Protein AF-A0A658YU62-F1 (afdb_monomer_lite)

Sequence (51 aa):
MRVWRRCKSLPDDYFIWITGEGKVVKNLSRRFEAEQYDPQRVRAAAYWHAK

Radius of gyration: 15.36 Å; chains: 1; bounding box: 38×28×40 Å

InterPro domains:
  IPR007037 SIP-like, Rossmann fold domain [PF04954] (6-50)
  IPR039261 Ferredoxin-NADP reductase (FNR), nucleotide-binding domain [G3DSA:3.40.50.80] (1-51)

pLDDT: mean 80.58, std 15.51, range [37.53, 95.19]

Foldseek 3Di:
DDDPPDPPLDPPDAAAEAEEEPVCLVVVQVVQVDPSHDNVRYHTDYPDYDD

Structure (mmCIF, N/CA/C/O backbone):
data_AF-A0A658YU62-F1
#
_entry.id   AF-A0A658YU62-F1
#
loop_
_atom_site.group_PDB
_atom_site.id
_atom_site.type_symbol
_atom_site.label_atom_id
_atom_site.label_alt_id
_atom_site.label_comp_id
_atom_site.label_asym_id
_atom_site.label_entity_id
_atom_site.label_seq_id
_atom_site.pdbx_PDB_ins_code
_atom_site.Cartn_x
_atom_site.Cartn_y
_atom_site.Cartn_z
_atom_site.occupancy
_atom_site.B_iso_or_equiv
_atom_site.auth_seq_id
_atom_site.auth_comp_id
_atom_site.auth_asym_id
_atom_site.auth_atom_id
_atom_site.pdbx_PDB_model_num
ATOM 1 N N . MET A 1 1 ? -29.610 -23.254 23.314 1.00 37.53 1 MET A N 1
ATOM 2 C CA . MET A 1 1 ? -29.173 -22.402 22.182 1.00 37.53 1 MET A CA 1
ATOM 3 C C . MET A 1 1 ? -27.683 -22.125 22.315 1.00 37.53 1 MET A C 1
ATOM 5 O O . MET A 1 1 ? -27.270 -21.600 23.338 1.00 37.53 1 MET A O 1
ATOM 9 N N . ARG A 1 2 ? -26.863 -22.536 21.340 1.00 48.75 2 ARG A N 1
ATOM 10 C CA . ARG A 1 2 ? -25.404 -22.353 21.373 1.00 48.75 2 ARG A CA 1
ATOM 11 C C . ARG A 1 2 ? -25.061 -21.116 20.535 1.00 48.75 2 ARG A C 1
ATOM 13 O O . ARG A 1 2 ? -24.964 -21.204 19.318 1.00 48.75 2 ARG A O 1
ATOM 20 N N . VAL A 1 3 ? -24.958 -19.955 21.183 1.00 61.22 3 VAL A N 1
ATOM 21 C CA . VAL A 1 3 ? -24.527 -18.706 20.538 1.00 61.22 3 VAL A CA 1
ATOM 22 C C . VAL A 1 3 ? -23.034 -18.823 20.244 1.00 61.22 3 VAL A C 1
ATOM 24 O O . VAL A 1 3 ? -22.210 -18.755 21.154 1.00 61.22 3 VAL A O 1
ATOM 27 N N . TRP A 1 4 ? -22.670 -19.004 18.976 1.00 45.25 4 TRP A N 1
ATOM 28 C CA . TRP A 1 4 ? -21.293 -18.830 18.515 1.00 45.25 4 TRP A CA 1
ATOM 29 C C . TRP A 1 4 ? -20.957 -17.334 18.500 1.00 45.25 4 TRP A C 1
ATOM 31 O O . TRP A 1 4 ? -20.932 -16.688 17.460 1.00 45.25 4 TRP A O 1
ATOM 41 N N . ARG A 1 5 ? -20.705 -16.750 19.675 1.00 64.69 5 ARG A N 1
ATOM 42 C CA . ARG A 1 5 ? -19.996 -15.471 19.750 1.00 64.69 5 ARG A CA 1
ATOM 43 C C . ARG A 1 5 ? -18.510 -15.762 19.606 1.00 64.69 5 ARG A C 1
ATOM 45 O O . ARG A 1 5 ? -17.892 -16.273 20.535 1.00 64.69 5 ARG A O 1
ATOM 52 N N . ARG A 1 6 ? -17.955 -15.448 18.440 1.00 55.16 6 ARG A N 1
ATOM 53 C CA . ARG A 1 6 ? -16.558 -15.024 18.267 1.00 55.16 6 ARG A CA 1
ATOM 54 C C . ARG A 1 6 ? -16.378 -14.526 16.835 1.00 55.16 6 ARG A C 1
ATOM 56 O O . ARG A 1 6 ? -15.934 -15.264 15.967 1.00 55.16 6 ARG A O 1
ATOM 63 N N . CYS A 1 7 ? -16.699 -13.257 16.604 1.00 43.72 7 CYS A N 1
ATOM 64 C CA . CYS A 1 7 ? -15.892 -12.496 15.662 1.00 43.72 7 CYS A CA 1
ATOM 65 C C . CYS A 1 7 ? -14.725 -11.984 16.508 1.00 43.72 7 CYS A C 1
ATOM 67 O O . CYS A 1 7 ? -14.944 -11.186 17.418 1.00 43.72 7 CYS A O 1
ATOM 69 N N . LYS A 1 8 ? -13.530 -12.564 16.342 1.00 54.91 8 LYS A N 1
ATOM 70 C CA . LYS A 1 8 ? -12.329 -12.012 16.973 1.00 54.91 8 LYS A CA 1
ATOM 71 C C . LYS A 1 8 ? -12.181 -10.604 16.405 1.00 54.91 8 LYS A C 1
ATOM 73 O O . LYS A 1 8 ? -11.920 -10.478 15.212 1.00 54.91 8 LYS A O 1
ATOM 78 N N . SER A 1 9 ? -12.360 -9.578 17.232 1.00 60.66 9 SER A N 1
ATOM 79 C CA . SER A 1 9 ? -11.764 -8.285 16.927 1.00 60.66 9 SER A CA 1
ATOM 80 C C . SER A 1 9 ? -10.279 -8.545 16.684 1.00 60.66 9 SER A C 1
ATOM 82 O O . SER A 1 9 ? -9.635 -9.278 17.445 1.00 60.66 9 SER A O 1
ATOM 84 N N . LEU A 1 10 ? -9.750 -8.044 15.567 1.00 60.44 10 LEU A N 1
ATOM 85 C CA . LEU A 1 10 ? -8.302 -7.943 15.433 1.00 60.44 10 LEU A CA 1
ATOM 86 C C . LEU A 1 10 ? -7.791 -7.172 16.661 1.00 60.44 10 LEU A C 1
ATOM 88 O O . LEU A 1 10 ? -8.523 -6.315 17.162 1.00 60.44 10 LEU A O 1
ATOM 92 N N . PRO A 1 11 ? -6.592 -7.490 17.179 1.00 68.25 11 PRO A N 1
ATOM 93 C CA . PRO A 1 11 ? -5.998 -6.693 18.242 1.00 68.25 11 PRO A CA 1
ATOM 94 C C . PRO A 1 11 ? -6.084 -5.220 17.848 1.00 68.25 11 PRO A C 1
ATOM 96 O O . PRO A 1 11 ? -5.773 -4.895 16.704 1.00 68.25 11 PRO A O 1
ATOM 99 N N . ASP A 1 12 ? -6.470 -4.338 18.767 1.00 69.31 12 ASP A N 1
ATOM 100 C CA . ASP A 1 12 ? -6.556 -2.892 18.526 1.00 69.31 12 ASP A CA 1
ATOM 101 C C . ASP A 1 12 ? -5.193 -2.238 18.229 1.00 69.31 12 ASP A C 1
ATOM 103 O O . ASP A 1 12 ? -5.083 -1.016 18.209 1.00 69.31 12 ASP A O 1
ATOM 107 N N . ASP A 1 13 ? -4.152 -3.022 17.949 1.00 81.06 13 ASP A N 1
ATOM 108 C CA . ASP A 1 13 ? -2.787 -2.606 17.654 1.00 81.06 13 ASP A CA 1
ATOM 109 C C . ASP A 1 13 ? -2.239 -3.455 16.498 1.00 81.06 13 ASP A C 1
ATOM 111 O O . ASP A 1 13 ? -1.780 -4.587 16.662 1.00 81.06 13 ASP A O 1
ATOM 115 N N . TYR A 1 14 ? -2.385 -2.940 15.281 1.00 84.25 14 TYR A N 1
ATOM 116 C CA . TYR A 1 14 ? -1.892 -3.578 14.066 1.00 84.25 14 TYR A CA 1
ATOM 117 C C . TYR A 1 14 ? -1.373 -2.514 13.111 1.00 84.25 14 TYR A C 1
ATOM 119 O O . TYR A 1 14 ? -1.900 -1.406 13.058 1.00 84.25 14 TYR A O 1
ATOM 127 N N . PHE A 1 15 ? -0.373 -2.879 12.314 1.00 87.81 15 PHE A N 1
ATOM 128 C CA . PHE A 1 15 ? 0.134 -2.060 11.221 1.00 87.81 15 PHE A CA 1
ATOM 129 C C . PHE A 1 15 ? 0.245 -2.924 9.972 1.00 87.81 15 PHE A C 1
ATOM 131 O O . PHE A 1 15 ? 0.787 -4.028 10.013 1.00 87.81 15 PHE A O 1
ATOM 138 N N . ILE A 1 16 ? -0.290 -2.428 8.860 1.00 88.75 16 ILE A N 1
ATOM 139 C CA . ILE A 1 16 ? -0.285 -3.125 7.575 1.00 88.75 16 ILE A CA 1
ATOM 140 C C . ILE A 1 16 ? 0.646 -2.359 6.642 1.00 88.75 16 ILE A C 1
ATOM 142 O O . ILE A 1 16 ? 0.365 -1.217 6.276 1.00 88.75 16 ILE A O 1
ATOM 146 N N . TRP A 1 17 ? 1.742 -3.000 6.234 1.00 93.00 17 TRP A N 1
ATOM 147 C CA . TRP A 1 17 ? 2.657 -2.455 5.237 1.00 93.00 17 TRP A CA 1
ATOM 148 C C . TRP A 1 17 ? 2.571 -3.266 3.944 1.00 93.00 17 TRP A C 1
ATOM 150 O O . TRP A 1 17 ? 2.832 -4.466 3.926 1.00 93.00 17 TRP A O 1
ATOM 160 N N . ILE A 1 18 ? 2.181 -2.599 2.861 1.00 93.31 18 ILE A N 1
ATOM 161 C CA . ILE A 1 18 ? 2.025 -3.178 1.529 1.00 93.31 18 ILE A CA 1
ATOM 162 C C . ILE A 1 18 ? 3.150 -2.651 0.637 1.00 93.31 18 ILE A C 1
ATOM 164 O O . ILE A 1 18 ? 3.263 -1.441 0.426 1.00 93.31 18 ILE A O 1
ATOM 168 N N . THR A 1 19 ? 3.965 -3.552 0.091 1.00 95.19 19 THR A N 1
ATOM 169 C CA . THR A 1 19 ? 5.048 -3.224 -0.846 1.00 95.19 19 THR A CA 1
ATOM 170 C C . THR A 1 19 ? 5.067 -4.181 -2.036 1.00 95.19 19 THR A C 1
ATOM 172 O O . THR A 1 19 ? 4.523 -5.283 -1.967 1.00 95.19 19 THR A O 1
ATOM 175 N N . GLY A 1 20 ? 5.642 -3.749 -3.163 1.00 93.94 20 GLY A N 1
ATOM 176 C CA . GLY A 1 20 ? 5.719 -4.557 -4.385 1.00 93.94 20 GLY A CA 1
ATOM 177 C C . GLY A 1 20 ? 5.540 -3.748 -5.667 1.00 93.94 20 GLY A C 1
ATOM 178 O O . GLY A 1 20 ? 5.912 -2.577 -5.727 1.00 93.94 20 GLY A O 1
ATOM 179 N N . GLU A 1 21 ? 4.980 -4.383 -6.695 1.00 95.06 21 GLU A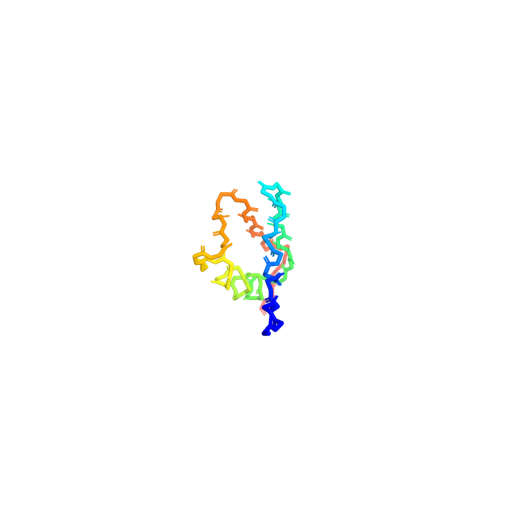 N 1
ATOM 180 C CA . GLU A 1 21 ? 4.701 -3.748 -7.987 1.00 95.06 21 GLU A CA 1
ATOM 181 C C . GLU A 1 21 ? 3.595 -2.695 -7.851 1.00 95.06 21 GLU A C 1
ATOM 183 O O . GLU A 1 21 ? 2.563 -2.945 -7.229 1.00 95.06 21 GLU A O 1
ATOM 188 N N . GLY A 1 22 ? 3.798 -1.506 -8.420 1.00 93.19 22 GLY A N 1
ATOM 189 C CA . GLY A 1 22 ? 2.928 -0.358 -8.171 1.00 93.19 22 GLY A CA 1
ATOM 190 C C . GLY A 1 22 ? 1.448 -0.562 -8.511 1.00 93.19 22 GLY A C 1
ATOM 191 O O . GLY A 1 22 ? 0.589 -0.084 -7.765 1.00 93.19 22 GLY A O 1
ATOM 192 N N . LYS A 1 23 ? 1.111 -1.283 -9.587 1.00 93.75 23 LYS A N 1
ATOM 193 C CA . LYS A 1 23 ? -0.285 -1.581 -9.946 1.00 93.75 23 LYS A CA 1
ATOM 194 C C . LYS A 1 23 ? -0.917 -2.557 -8.951 1.00 93.75 23 LYS A C 1
ATOM 196 O O . LYS A 1 23 ? -2.056 -2.337 -8.534 1.00 93.75 23 LYS A O 1
ATOM 201 N N . VAL A 1 24 ? -0.184 -3.584 -8.524 1.00 92.94 24 VAL A N 1
ATOM 202 C CA . VAL A 1 24 ? -0.617 -4.537 -7.492 1.00 92.94 24 VAL A CA 1
ATOM 203 C C . VAL A 1 24 ? -0.788 -3.841 -6.146 1.00 92.94 24 VAL A C 1
ATOM 205 O O . VAL A 1 24 ? -1.855 -3.959 -5.546 1.00 92.94 24 VAL A O 1
ATOM 208 N N . VAL A 1 25 ? 0.206 -3.068 -5.700 1.00 93.62 25 VAL A N 1
ATOM 209 C CA . VAL A 1 25 ? 0.170 -2.324 -4.430 1.00 93.62 25 VAL A CA 1
ATOM 210 C C . VAL A 1 25 ? -1.039 -1.393 -4.385 1.00 93.62 25 VAL A C 1
ATOM 212 O O . VAL A 1 25 ? -1.777 -1.411 -3.406 1.00 93.62 25 VAL A O 1
ATOM 215 N N . LYS A 1 26 ? -1.303 -0.647 -5.465 1.00 91.19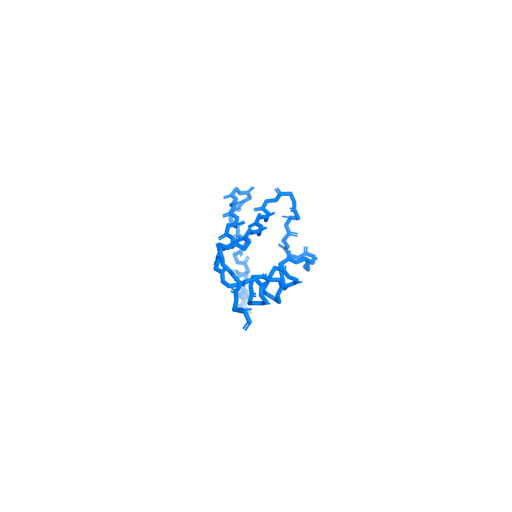 26 LYS A N 1
ATOM 216 C CA . LYS A 1 26 ? -2.449 0.271 -5.557 1.00 91.19 26 LYS A CA 1
ATOM 217 C C . LYS A 1 26 ? -3.796 -0.451 -5.561 1.00 91.19 26 LYS A C 1
ATOM 219 O O . LYS A 1 26 ? -4.765 0.032 -4.984 1.00 91.19 26 LYS A O 1
ATOM 224 N N . ASN A 1 27 ? -3.891 -1.589 -6.245 1.00 92.00 27 ASN A N 1
ATOM 225 C CA . ASN A 1 27 ? -5.128 -2.366 -6.273 1.00 92.00 27 ASN A CA 1
ATOM 226 C 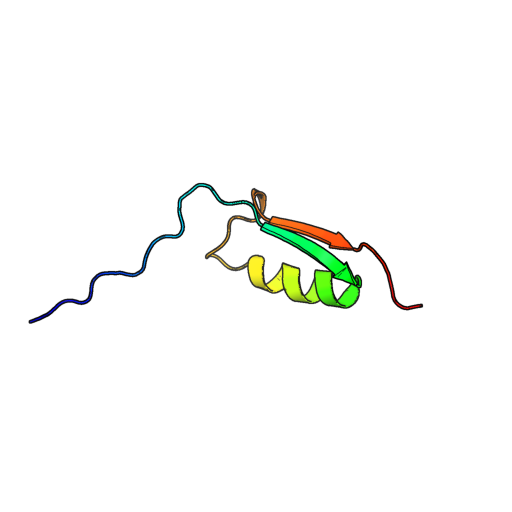C . ASN A 1 27 ? -5.406 -3.040 -4.922 1.00 92.00 27 ASN A C 1
ATOM 228 O O . ASN A 1 27 ? -6.557 -3.153 -4.506 1.00 92.00 27 ASN A O 1
ATOM 232 N N . LEU A 1 28 ? -4.349 -3.484 -4.242 1.00 90.50 28 LEU A N 1
ATOM 233 C CA . LEU A 1 28 ? -4.439 -4.156 -2.957 1.00 90.50 28 LEU A CA 1
ATOM 234 C C 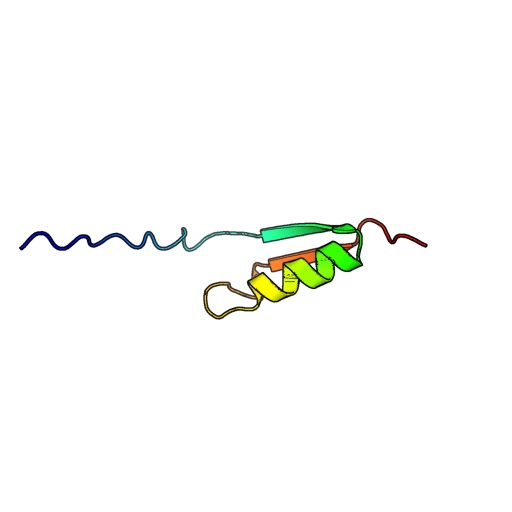. LEU A 1 28 ? -4.723 -3.165 -1.821 1.00 90.50 28 LEU A C 1
ATOM 236 O O . LEU A 1 28 ? -5.585 -3.452 -0.997 1.00 90.50 28 LEU A O 1
ATOM 240 N N . SER A 1 29 ? -4.085 -1.988 -1.814 1.00 90.31 29 SER A N 1
ATOM 241 C CA .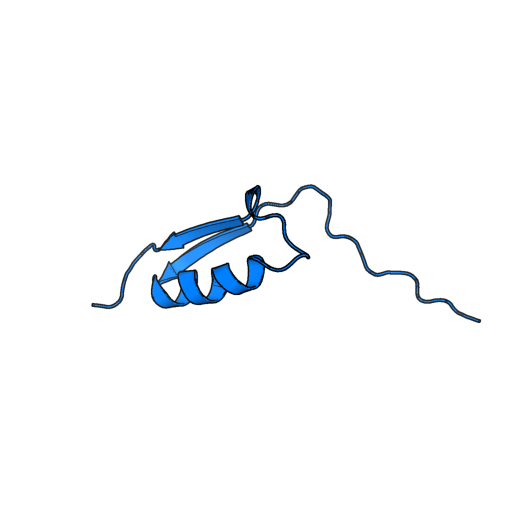 SER A 1 29 ? -4.296 -0.960 -0.783 1.00 90.31 29 SER A CA 1
ATOM 242 C C . SER A 1 29 ? -5.751 -0.502 -0.699 1.00 90.31 29 SER A C 1
ATOM 244 O O . SER A 1 29 ? -6.278 -0.383 0.400 1.00 90.31 29 SER A O 1
ATOM 246 N N . ARG A 1 30 ? -6.440 -0.371 -1.841 1.00 88.94 30 ARG A N 1
ATOM 247 C CA . ARG A 1 30 ? -7.870 -0.010 -1.907 1.00 88.94 30 ARG A CA 1
ATOM 248 C C . ARG A 1 30 ? -8.789 -0.948 -1.128 1.00 88.94 30 ARG A C 1
ATOM 250 O O . ARG A 1 30 ? -9.848 -0.540 -0.675 1.00 88.94 30 ARG A O 1
ATOM 257 N N . ARG A 1 31 ? -8.415 -2.221 -0.970 1.00 87.25 31 ARG A N 1
ATOM 258 C CA . ARG A 1 31 ? -9.223 -3.193 -0.211 1.00 87.25 31 ARG A CA 1
ATOM 259 C C . ARG A 1 31 ? -9.147 -2.960 1.296 1.00 87.25 31 ARG A C 1
ATOM 261 O O . ARG A 1 31 ? -10.041 -3.385 2.018 1.00 87.25 31 ARG A O 1
ATOM 268 N N . PHE A 1 32 ? -8.097 -2.279 1.747 1.00 86.31 32 PHE A N 1
ATOM 269 C CA . PHE A 1 32 ? -7.872 -1.912 3.141 1.00 86.31 32 PHE A CA 1
ATOM 270 C C . PHE A 1 32 ? -8.364 -0.494 3.468 1.00 86.31 32 PHE A C 1
ATOM 272 O O . PHE A 1 32 ? -8.136 -0.016 4.569 1.00 86.31 32 PHE A O 1
ATOM 279 N N . GLU A 1 33 ? -9.053 0.172 2.537 1.00 79.25 33 GLU A N 1
ATOM 280 C CA . GLU A 1 33 ? -9.759 1.442 2.779 1.00 79.25 33 GLU A CA 1
ATOM 281 C C . GLU A 1 33 ? -11.197 1.220 3.303 1.00 79.25 33 GLU A C 1
ATOM 283 O O . GLU A 1 33 ? -11.919 2.178 3.563 1.00 79.25 33 GLU A O 1
ATOM 288 N N . ALA A 1 34 ? -11.640 -0.036 3.447 1.00 76.56 34 ALA A N 1
ATOM 289 C CA . ALA A 1 34 ? -12.964 -0.383 3.969 1.00 76.56 34 ALA A CA 1
ATOM 290 C C . ALA A 1 34 ? -13.090 -0.114 5.484 1.00 76.56 34 ALA A C 1
ATOM 292 O O . ALA A 1 34 ? -12.098 -0.179 6.203 1.00 76.56 34 ALA A O 1
ATOM 293 N N . GLU A 1 35 ? -14.324 0.065 5.983 1.00 68.31 35 GLU A N 1
ATOM 294 C CA . GLU A 1 35 ? -14.662 0.417 7.386 1.00 68.31 35 GLU A CA 1
ATOM 295 C C . GLU A 1 35 ? -14.067 -0.507 8.471 1.00 68.31 35 GLU A C 1
ATOM 297 O O . GLU A 1 35 ? -14.082 -0.171 9.651 1.00 68.31 35 GLU A O 1
ATOM 302 N N . GLN A 1 36 ? -13.540 -1.675 8.095 1.00 79.12 36 GLN A N 1
ATOM 303 C CA . GLN A 1 36 ? -12.886 -2.611 9.015 1.00 79.12 36 GLN A CA 1
ATOM 304 C C . GLN A 1 36 ? -11.431 -2.249 9.344 1.00 79.12 36 GLN A C 1
ATOM 306 O O . GLN A 1 36 ? -10.876 -2.809 10.291 1.00 79.12 36 GLN A O 1
ATOM 311 N N . TYR A 1 37 ? -10.804 -1.353 8.577 1.00 83.12 37 TYR A N 1
ATOM 312 C CA . TYR A 1 37 ? -9.390 -1.021 8.717 1.00 83.12 37 TYR A CA 1
ATOM 313 C C . TYR A 1 37 ? -9.182 0.478 8.935 1.00 83.12 37 TYR A C 1
ATOM 315 O O . TYR A 1 37 ? -9.806 1.305 8.277 1.00 83.12 37 TYR A O 1
ATOM 323 N N . ASP A 1 38 ? -8.277 0.830 9.848 1.00 83.62 38 ASP A N 1
ATOM 324 C CA . ASP A 1 38 ? -7.890 2.218 10.094 1.00 83.62 38 ASP A CA 1
ATOM 325 C C . ASP A 1 38 ? -6.904 2.682 9.003 1.00 83.62 38 ASP A C 1
ATOM 327 O O . ASP A 1 38 ? -5.782 2.157 8.929 1.00 83.62 38 ASP A O 1
ATOM 331 N N . PRO A 1 39 ? -7.258 3.690 8.183 1.00 83.25 39 PRO A N 1
ATOM 332 C CA . PRO A 1 39 ? -6.382 4.215 7.137 1.00 83.25 39 PRO A CA 1
ATOM 333 C C . PRO A 1 39 ? -5.031 4.712 7.668 1.00 83.25 39 PRO A C 1
ATOM 335 O O . PRO A 1 39 ? -4.025 4.682 6.957 1.00 83.25 39 PRO A O 1
ATOM 338 N N . GLN A 1 40 ? -4.966 5.154 8.928 1.00 86.56 40 GLN A N 1
ATOM 339 C CA . GLN A 1 40 ? -3.726 5.642 9.530 1.00 86.56 40 GLN A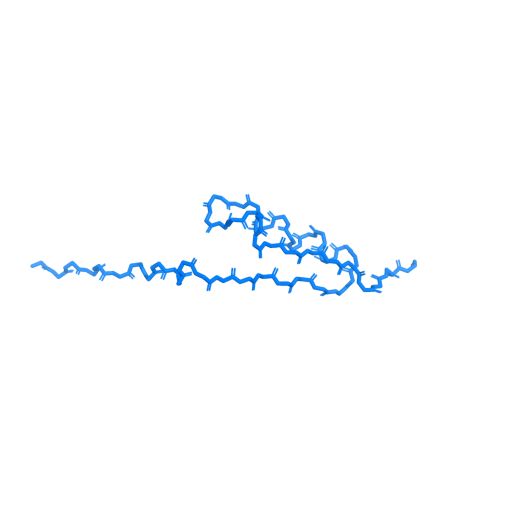 CA 1
ATOM 340 C C . GLN A 1 40 ? -2.713 4.517 9.768 1.00 86.56 40 GLN A C 1
ATOM 342 O O . GLN A 1 40 ? -1.511 4.789 9.820 1.00 86.56 40 GLN A O 1
ATOM 347 N N . ARG A 1 41 ? -3.182 3.267 9.842 1.00 87.25 41 ARG A N 1
ATOM 348 C CA . ARG A 1 41 ? -2.389 2.063 10.127 1.00 87.25 41 ARG A CA 1
ATOM 349 C C . ARG A 1 41 ? -2.006 1.275 8.882 1.00 87.25 41 ARG A C 1
ATOM 351 O O . ARG A 1 41 ? -1.255 0.303 8.973 1.00 87.25 41 ARG A O 1
ATOM 358 N N . VAL A 1 42 ? -2.495 1.700 7.721 1.00 89.88 42 VAL A N 1
ATOM 359 C CA . VAL A 1 42 ? -2.150 1.126 6.423 1.00 89.88 42 VAL A CA 1
ATOM 360 C C . VAL A 1 42 ? -1.136 2.037 5.734 1.00 89.88 42 VAL A C 1
ATOM 362 O O . VAL A 1 42 ? -1.322 3.250 5.602 1.00 89.88 42 VAL A O 1
ATOM 365 N N . ARG A 1 43 ? -0.021 1.459 5.290 1.00 92.81 43 ARG A N 1
ATOM 366 C CA . ARG A 1 43 ? 0.986 2.135 4.466 1.00 92.81 43 ARG A CA 1
ATOM 367 C C . ARG A 1 43 ? 1.235 1.311 3.215 1.00 92.81 43 ARG A C 1
ATOM 369 O O . ARG A 1 43 ? 1.520 0.121 3.299 1.00 92.81 43 ARG A O 1
ATOM 376 N N . ALA A 1 44 ? 1.136 1.948 2.055 1.00 93.56 44 ALA A N 1
ATOM 377 C CA . ALA A 1 44 ? 1.345 1.313 0.762 1.00 93.56 44 ALA A CA 1
ATOM 378 C C . ALA A 1 44 ? 2.428 2.070 -0.013 1.00 93.56 44 ALA A C 1
ATOM 380 O O . ALA A 1 44 ? 2.306 3.274 -0.227 1.00 93.56 44 ALA A O 1
ATOM 381 N N . ALA A 1 45 ? 3.485 1.369 -0.422 1.00 94.38 45 ALA A N 1
ATOM 382 C CA . ALA A 1 45 ? 4.591 1.944 -1.179 1.00 94.38 45 ALA A CA 1
ATOM 383 C C . ALA A 1 45 ? 5.001 1.006 -2.318 1.00 94.38 45 ALA A C 1
ATOM 385 O O . ALA A 1 45 ? 5.317 -0.162 -2.096 1.00 94.38 45 ALA A O 1
ATOM 386 N N . ALA A 1 46 ? 4.998 1.516 -3.548 1.00 94.62 46 ALA A N 1
ATOM 387 C CA . ALA A 1 46 ? 5.506 0.770 -4.691 1.00 94.62 46 ALA A CA 1
ATOM 388 C C . ALA A 1 46 ? 7.033 0.651 -4.589 1.00 94.62 46 ALA A C 1
ATOM 390 O O . ALA A 1 46 ? 7.724 1.653 -4.421 1.00 94.62 46 ALA A O 1
ATOM 391 N N . TYR A 1 47 ? 7.552 -0.573 -4.689 1.00 93.44 47 TYR A N 1
ATOM 392 C CA . TYR A 1 47 ? 8.991 -0.832 -4.753 1.00 93.44 47 TYR A CA 1
ATOM 393 C C . TYR A 1 47 ? 9.502 -0.742 -6.194 1.00 93.44 47 TYR A C 1
ATOM 395 O O . TYR A 1 47 ? 10.605 -0.268 -6.444 1.00 93.44 47 TYR A O 1
ATOM 403 N N . TRP A 1 48 ? 8.681 -1.168 -7.154 1.00 92.62 48 TRP A N 1
ATOM 404 C CA . TRP A 1 48 ? 9.011 -1.134 -8.572 1.00 92.62 48 TRP A CA 1
ATOM 405 C C . TRP A 1 48 ? 7.754 -0.960 -9.424 1.00 92.62 48 TRP A C 1
ATOM 407 O O . TRP A 1 48 ? 6.632 -1.207 -8.977 1.00 92.62 48 TRP A O 1
ATOM 417 N N . HIS A 1 49 ? 7.948 -0.539 -10.668 1.00 90.12 49 HIS A N 1
ATOM 418 C CA . HIS A 1 49 ? 6.899 -0.451 -11.675 1.00 90.12 49 HIS A CA 1
ATOM 419 C C . HIS A 1 49 ? 7.338 -1.260 -12.889 1.00 90.12 49 HIS A C 1
ATOM 421 O O . HIS A 1 49 ? 8.471 -1.104 -13.351 1.00 90.12 49 HIS A O 1
ATOM 427 N N . ALA A 1 50 ? 6.459 -2.128 -13.393 1.00 82.62 50 ALA A N 1
ATOM 428 C CA . ALA A 1 50 ? 6.652 -2.685 -14.724 1.00 82.62 50 ALA A CA 1
ATOM 429 C C . ALA A 1 50 ? 6.640 -1.515 -15.721 1.00 82.62 50 ALA A C 1
ATOM 431 O O . ALA A 1 50 ? 5.726 -0.688 -15.676 1.00 82.62 50 ALA A O 1
ATOM 432 N N . LYS A 1 51 ? 7.696 -1.407 -16.532 1.00 76.31 51 LYS A N 1
ATOM 433 C CA . LYS A 1 51 ? 7.779 -0.416 -17.609 1.00 76.31 51 LYS A CA 1
ATOM 434 C C . LYS A 1 51 ? 6.813 -0.745 -18.738 1.00 76.31 51 LYS A C 1
ATOM 436 O O . LYS A 1 51 ? 6.577 -1.952 -18.965 1.00 76.31 51 LYS A O 1
#

Organism: Shigella flexneri (NCBI:txid623)

Secondary structure (DSSP, 8-state):
--------PPPS---EEEEEEHHHHHHHHGGGGSTTS-GGGEEEEEEE---